Protein AF-A0A7C3V7Y6-F1 (afdb_monomer)

Radius of gyration: 23.81 Å; Cα contacts (8 Å, |Δi|>4): 162; chains: 1; bounding box: 56×30×62 Å

Solvent-accessible surface area (backbone atoms only — not comparable to full-atom values): 10876 Å² total; per-residue (Å²): 131,61,72,66,60,55,52,43,54,51,53,51,51,49,43,54,74,60,73,32,54,46,44,38,71,59,52,47,62,65,34,48,82,72,74,46,49,73,69,59,52,24,50,44,52,49,50,37,36,73,71,52,59,26,36,63,50,62,98,47,58,49,73,86,46,100,89,46,67,58,30,50,54,17,39,24,52,44,64,75,90,50,68,62,70,69,20,49,54,47,45,45,55,73,36,100,78,3,56,59,56,49,47,62,72,70,44,73,93,56,89,71,79,95,72,83,74,69,51,80,78,97,73,80,74,54,74,70,52,45,55,52,53,72,66,65,72,84,95,77,85,86,81,86,69,63,87,91,74,43,68,67,56,48,54,50,53,48,47,26,59,50,28,71,78,41,86,77,88,84,85,87,88,72,90,130

Mean predicted aligned error: 17.0 Å

Structure (mmCIF, N/CA/C/O backbone):
data_AF-A0A7C3V7Y6-F1
#
_entry.id   AF-A0A7C3V7Y6-F1
#
loop_
_atom_site.group_PDB
_atom_site.id
_atom_site.type_symbol
_atom_site.label_atom_id
_atom_site.label_alt_id
_atom_site.label_comp_id
_atom_site.label_asym_id
_atom_site.label_entity_id
_atom_site.label_seq_id
_atom_site.pdbx_PDB_ins_code
_atom_site.Cartn_x
_atom_site.Cartn_y
_atom_site.Cartn_z
_atom_site.occupancy
_atom_site.B_iso_or_equiv
_atom_site.auth_seq_id
_atom_site.auth_comp_id
_atom_site.auth_asym_id
_atom_site.auth_atom_id
_atom_site.pdbx_PDB_model_num
ATOM 1 N N . MET A 1 1 ? -1.454 13.944 -21.842 1.00 52.50 1 MET A N 1
ATOM 2 C CA . MET A 1 1 ? -0.682 12.785 -21.349 1.00 52.50 1 MET A CA 1
ATOM 3 C C . MET A 1 1 ? 0.769 13.194 -21.329 1.00 52.50 1 MET A C 1
ATOM 5 O O . MET A 1 1 ? 1.200 13.810 -22.297 1.00 52.50 1 MET A O 1
ATOM 9 N N . ASP A 1 2 ? 1.472 12.913 -20.239 1.00 79.38 2 ASP A N 1
ATOM 10 C CA . ASP A 1 2 ? 2.896 13.213 -20.124 1.00 79.38 2 ASP A CA 1
ATOM 11 C C . ASP A 1 2 ? 3.697 12.260 -21.025 1.00 79.38 2 ASP A C 1
ATOM 13 O O . ASP A 1 2 ? 3.449 11.052 -21.032 1.00 79.38 2 ASP A O 1
ATOM 17 N N . TYR A 1 3 ? 4.613 12.799 -21.828 1.00 78.50 3 TYR A N 1
ATOM 18 C CA . TYR A 1 3 ? 5.375 12.035 -22.826 1.00 78.50 3 TYR A CA 1
ATOM 19 C C . TYR A 1 3 ? 6.193 10.912 -22.168 1.00 78.50 3 TYR A C 1
ATOM 21 O O . TYR A 1 3 ? 6.293 9.809 -22.703 1.00 78.50 3 TYR A O 1
ATOM 29 N N . TYR A 1 4 ? 6.710 11.171 -20.965 1.00 80.50 4 TYR A N 1
ATOM 30 C CA . TYR A 1 4 ? 7.489 10.209 -20.188 1.00 80.5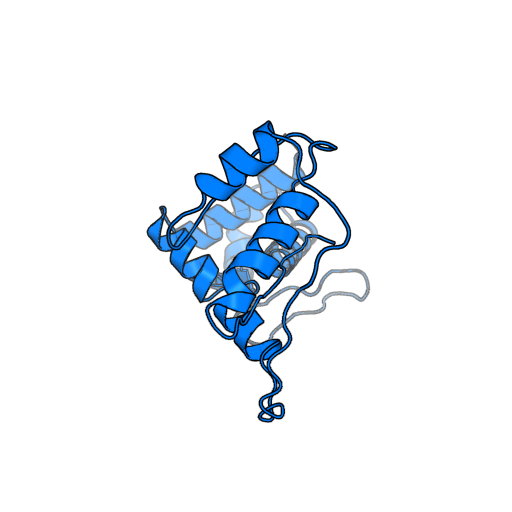0 4 TYR A CA 1
ATOM 31 C C . TYR A 1 4 ? 6.650 9.033 -19.665 1.00 80.50 4 TYR A C 1
ATOM 33 O O . TYR A 1 4 ? 7.073 7.883 -19.776 1.00 80.50 4 TYR A O 1
ATOM 41 N N . GLU A 1 5 ? 5.438 9.292 -19.165 1.00 77.12 5 GLU A N 1
ATOM 42 C CA . GLU A 1 5 ? 4.521 8.228 -18.725 1.00 77.12 5 GLU A CA 1
ATOM 43 C C . GLU A 1 5 ? 4.083 7.347 -19.906 1.00 77.12 5 GLU A C 1
ATOM 45 O O . GLU A 1 5 ? 3.988 6.131 -19.764 1.00 77.12 5 GLU A O 1
ATOM 50 N N . GLY A 1 6 ? 3.908 7.929 -21.100 1.00 81.00 6 GLY A N 1
ATOM 51 C CA . GLY A 1 6 ? 3.621 7.161 -22.316 1.00 81.00 6 GLY A CA 1
ATOM 52 C C . GLY A 1 6 ? 4.737 6.175 -22.679 1.00 81.00 6 GLY A C 1
ATOM 53 O O . GLY A 1 6 ? 4.463 5.012 -22.974 1.00 81.00 6 GLY A O 1
ATOM 54 N N . ILE A 1 7 ? 5.997 6.614 -22.590 1.00 85.44 7 ILE A N 1
ATOM 55 C CA . ILE A 1 7 ? 7.169 5.749 -22.800 1.00 85.44 7 ILE A CA 1
ATOM 56 C C . ILE A 1 7 ? 7.227 4.653 -21.730 1.00 85.44 7 ILE A C 1
ATOM 58 O O . ILE A 1 7 ? 7.504 3.494 -22.041 1.00 85.44 7 ILE A O 1
ATOM 62 N N . MET A 1 8 ? 6.961 5.001 -20.471 1.00 83.19 8 MET A N 1
ATOM 63 C CA . MET A 1 8 ? 6.998 4.054 -19.358 1.00 83.19 8 MET A CA 1
ATOM 64 C C . MET A 1 8 ? 5.970 2.928 -19.524 1.00 83.19 8 MET A C 1
ATOM 66 O O . MET A 1 8 ? 6.320 1.751 -19.389 1.00 83.19 8 MET A O 1
ATOM 70 N N . ASP A 1 9 ? 4.737 3.274 -19.897 1.00 81.19 9 ASP A N 1
ATOM 71 C CA . ASP A 1 9 ? 3.677 2.313 -20.210 1.00 81.19 9 ASP A CA 1
ATOM 72 C C . ASP A 1 9 ? 4.048 1.408 -21.391 1.00 81.19 9 ASP A C 1
ATOM 74 O O . ASP A 1 9 ? 3.791 0.199 -21.372 1.00 81.19 9 ASP A O 1
ATOM 78 N N . GLU A 1 10 ? 4.662 1.972 -22.429 1.00 86.25 10 GLU A N 1
ATOM 79 C CA . GLU A 1 10 ? 5.080 1.230 -23.614 1.00 86.25 10 GLU A CA 1
ATOM 80 C C . GLU A 1 10 ? 6.180 0.207 -23.291 1.00 86.25 10 GLU A C 1
ATOM 82 O O . GLU A 1 10 ? 6.086 -0.960 -23.688 1.00 86.25 10 GLU A O 1
ATOM 87 N N . VAL A 1 11 ? 7.184 0.617 -22.510 1.00 87.62 11 VAL A N 1
ATOM 88 C CA . VAL A 1 11 ? 8.266 -0.256 -22.033 1.00 87.62 11 VAL A CA 1
ATOM 89 C C . VAL A 1 11 ? 7.713 -1.366 -21.143 1.00 87.62 11 VAL A C 1
ATOM 91 O O . VAL A 1 11 ? 8.044 -2.537 -21.348 1.00 87.62 11 VAL A O 1
ATOM 94 N N . TYR A 1 12 ? 6.812 -1.044 -20.212 1.00 83.50 12 TYR A N 1
ATOM 95 C CA . TYR A 1 12 ? 6.180 -2.043 -19.354 1.00 83.50 12 TYR A CA 1
ATOM 96 C C . TYR A 1 12 ? 5.372 -3.072 -20.161 1.00 83.50 12 TYR A C 1
ATOM 98 O O . TYR A 1 12 ? 5.545 -4.281 -19.990 1.00 83.50 12 TYR A O 1
ATOM 106 N N . ARG A 1 13 ? 4.542 -2.623 -21.113 1.00 81.75 13 ARG A N 1
ATOM 107 C CA . ARG A 1 13 ? 3.777 -3.523 -21.997 1.00 81.75 13 ARG A CA 1
ATOM 108 C C . ARG A 1 13 ? 4.678 -4.410 -22.847 1.00 81.75 13 ARG A C 1
ATOM 110 O O . ARG A 1 13 ? 4.340 -5.574 -23.062 1.00 81.75 13 ARG A O 1
ATOM 117 N N . ALA A 1 14 ? 5.816 -3.897 -23.310 1.00 85.19 14 ALA A N 1
ATOM 118 C CA . ALA A 1 14 ? 6.783 -4.700 -24.047 1.00 85.19 14 ALA A CA 1
ATOM 119 C C . ALA A 1 14 ? 7.358 -5.827 -23.176 1.00 85.19 14 ALA A C 1
ATOM 121 O O . ALA A 1 14 ? 7.362 -6.977 -23.618 1.00 85.19 14 ALA A O 1
ATOM 122 N N . ILE A 1 15 ? 7.742 -5.535 -21.928 1.00 83.88 15 ILE A N 1
ATOM 123 C CA . ILE A 1 15 ? 8.227 -6.540 -20.964 1.00 83.88 15 ILE A CA 1
ATOM 124 C C . ILE A 1 15 ? 7.163 -7.619 -20.718 1.00 83.88 15 ILE A C 1
ATOM 126 O O . ILE A 1 15 ? 7.468 -8.812 -20.732 1.00 83.88 15 ILE A O 1
ATOM 130 N N . VAL A 1 16 ? 5.897 -7.217 -20.566 1.00 79.12 16 VAL A N 1
ATOM 131 C CA . VAL A 1 16 ? 4.768 -8.150 -20.421 1.00 79.12 16 VAL A CA 1
ATOM 132 C C . VAL A 1 16 ? 4.591 -9.017 -21.672 1.00 79.12 16 VAL A C 1
ATOM 134 O O . VAL A 1 16 ? 4.410 -10.228 -21.557 1.00 79.12 16 VAL A O 1
ATOM 137 N N . SER A 1 17 ? 4.667 -8.428 -22.869 1.00 75.31 17 SER A N 1
ATOM 138 C CA . SER A 1 17 ? 4.498 -9.156 -24.137 1.00 75.31 17 SER A CA 1
ATOM 139 C C . SER A 1 17 ? 5.591 -10.196 -24.398 1.00 75.31 17 SER A C 1
ATOM 141 O O . SER A 1 17 ? 5.350 -11.173 -25.100 1.00 75.31 17 SER A O 1
ATOM 143 N N . LEU A 1 18 ? 6.770 -10.005 -23.804 1.00 79.81 18 LEU A N 1
ATOM 144 C CA . LEU A 1 18 ? 7.937 -10.878 -23.928 1.00 79.81 18 LEU A CA 1
ATOM 145 C C . LEU A 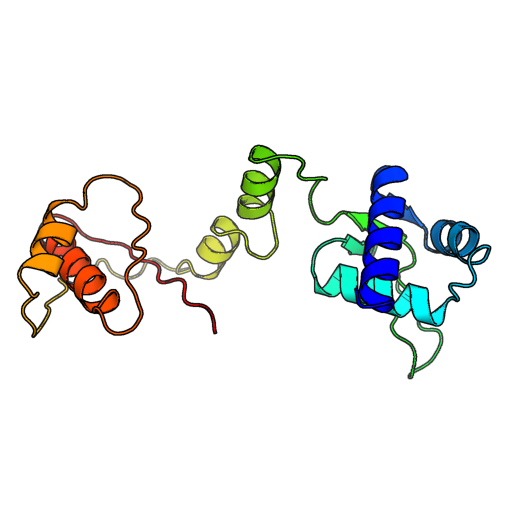1 18 ? 7.980 -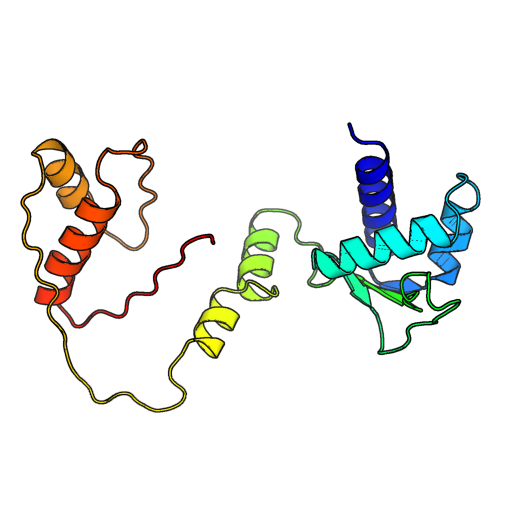11.973 -22.847 1.00 79.81 18 LEU A C 1
ATOM 147 O O . LEU A 1 18 ? 9.020 -12.572 -22.602 1.00 79.81 18 LEU A O 1
ATOM 151 N N . GLY A 1 19 ? 6.856 -12.243 -22.177 1.00 71.12 19 GLY A N 1
ATOM 152 C CA . GLY A 1 19 ? 6.766 -13.315 -21.183 1.00 71.12 19 GLY A CA 1
ATOM 153 C C . GLY A 1 19 ? 7.269 -12.926 -19.792 1.00 71.12 19 GLY A C 1
ATOM 154 O O . GLY A 1 19 ? 7.423 -13.789 -18.933 1.00 71.12 19 GLY A O 1
ATOM 155 N N . GLY A 1 20 ? 7.492 -11.633 -19.539 1.00 73.12 20 GLY A N 1
ATOM 156 C CA . GLY A 1 20 ? 7.721 -11.111 -18.195 1.00 73.12 20 GLY A CA 1
ATOM 157 C C . GLY A 1 20 ? 9.137 -11.271 -17.649 1.00 73.12 20 GLY A C 1
ATOM 158 O O . GLY A 1 20 ? 9.359 -10.886 -16.505 1.00 73.12 20 GLY A O 1
ATOM 159 N N . ARG A 1 21 ? 10.092 -11.787 -18.432 1.00 82.88 21 ARG A N 1
ATOM 160 C CA . ARG A 1 21 ? 11.528 -11.787 -18.114 1.00 82.88 21 ARG A CA 1
ATOM 161 C C . ARG A 1 21 ? 12.324 -11.471 -19.373 1.00 82.88 21 ARG A C 1
ATOM 163 O O . ARG A 1 21 ? 12.262 -12.225 -20.334 1.00 82.88 21 ARG A O 1
ATOM 170 N N . VAL A 1 22 ? 13.046 -10.354 -19.367 1.00 86.94 22 VAL A N 1
ATOM 171 C CA . VAL A 1 22 ? 13.672 -9.792 -20.571 1.00 86.94 22 VAL A CA 1
ATOM 172 C C . VAL A 1 22 ? 15.058 -9.247 -20.248 1.00 86.94 22 VAL A C 1
ATOM 174 O O . VAL A 1 22 ? 15.269 -8.629 -19.202 1.00 86.94 22 VAL A O 1
ATOM 177 N N . SER A 1 23 ? 16.012 -9.463 -21.151 1.00 88.25 23 SER A N 1
ATOM 178 C CA . SER A 1 23 ? 17.352 -8.879 -21.037 1.00 88.25 23 SER A CA 1
ATOM 179 C C . SER A 1 23 ? 17.366 -7.404 -21.457 1.00 88.25 23 SER A C 1
ATOM 181 O O . SER A 1 23 ? 16.587 -6.975 -22.310 1.00 88.25 23 SER A O 1
ATOM 183 N N . TYR A 1 24 ? 18.292 -6.613 -20.910 1.00 86.75 24 TYR A N 1
ATOM 184 C CA . TYR A 1 24 ? 18.445 -5.216 -21.333 1.00 86.75 24 TYR A CA 1
ATOM 185 C C . TYR A 1 24 ? 18.813 -5.084 -22.818 1.00 86.75 24 TYR A C 1
ATOM 187 O O . TYR A 1 24 ? 18.296 -4.205 -23.503 1.00 86.75 24 TYR A O 1
ATOM 195 N N . GLY A 1 25 ? 19.655 -5.992 -23.328 1.00 85.25 25 GLY A N 1
ATOM 196 C CA . GLY A 1 25 ? 20.050 -6.033 -24.741 1.00 85.25 25 GLY A CA 1
ATOM 197 C C . GLY A 1 25 ? 18.856 -6.198 -25.690 1.00 85.25 25 GLY A C 1
ATOM 198 O O . GLY A 1 25 ? 18.786 -5.576 -26.748 1.00 85.25 25 GLY A O 1
ATOM 199 N N . GLU A 1 26 ? 17.869 -6.986 -25.280 1.00 86.56 26 GLU A N 1
ATOM 200 C CA . GLU A 1 26 ? 16.650 -7.196 -26.054 1.00 86.56 26 GLU A CA 1
ATOM 201 C C . GLU A 1 26 ? 15.734 -5.964 -26.015 1.00 86.56 26 GLU A C 1
ATOM 203 O O . GLU A 1 26 ? 15.240 -5.529 -27.058 1.00 86.56 26 GLU A O 1
ATOM 208 N N . LEU A 1 27 ? 15.594 -5.321 -24.850 1.00 88.12 27 LEU A N 1
ATOM 209 C CA . LEU A 1 27 ? 14.837 -4.072 -24.719 1.00 88.12 27 LEU A CA 1
ATOM 210 C C . LEU A 1 27 ? 15.457 -2.935 -25.538 1.00 88.12 27 LEU A C 1
ATOM 212 O O . LEU A 1 27 ? 14.740 -2.262 -26.281 1.00 88.12 27 LEU A O 1
ATOM 216 N N . ILE A 1 28 ? 16.778 -2.743 -25.468 1.00 87.75 28 ILE A N 1
ATOM 217 C CA . ILE A 1 28 ? 17.438 -1.670 -26.218 1.00 87.75 28 ILE A CA 1
ATOM 218 C C . ILE A 1 28 ? 17.342 -1.902 -27.729 1.00 87.75 28 ILE A C 1
ATOM 220 O O . ILE A 1 28 ? 17.049 -0.962 -28.460 1.00 87.75 28 ILE A O 1
ATOM 224 N N . SER A 1 29 ? 17.476 -3.146 -28.206 1.00 87.50 29 SER A N 1
ATOM 225 C CA . SER A 1 29 ? 17.331 -3.458 -29.637 1.00 87.50 29 SER A CA 1
ATOM 226 C C . SER A 1 29 ? 15.943 -3.087 -30.176 1.00 87.50 29 SER A C 1
ATOM 228 O O . SER A 1 29 ? 15.808 -2.545 -31.274 1.00 87.50 29 SER A O 1
ATOM 230 N N . ARG A 1 30 ? 14.903 -3.302 -29.364 1.00 85.50 30 ARG A N 1
ATOM 231 C CA . ARG A 1 30 ? 13.510 -3.040 -29.728 1.00 85.50 30 ARG A CA 1
ATOM 232 C C . ARG A 1 30 ? 13.189 -1.550 -29.745 1.00 85.50 30 ARG A C 1
ATOM 234 O O . ARG A 1 30 ? 12.509 -1.075 -30.653 1.00 85.50 30 ARG A O 1
ATOM 241 N N . PHE A 1 31 ? 13.687 -0.819 -28.756 1.00 88.25 31 PHE A N 1
ATOM 242 C CA . PHE A 1 31 ? 13.345 0.584 -28.539 1.00 88.25 31 PHE A CA 1
ATOM 243 C C . PHE A 1 31 ? 14.313 1.576 -29.203 1.00 88.25 31 PHE A C 1
ATOM 245 O O . PHE A 1 31 ? 13.916 2.706 -29.489 1.00 88.25 31 PHE A O 1
ATOM 252 N N . SER A 1 32 ? 15.520 1.140 -29.577 1.00 81.94 32 SER A N 1
ATOM 253 C CA . SER A 1 32 ? 16.472 1.944 -30.354 1.00 81.94 32 SER A CA 1
ATOM 254 C C . SER A 1 32 ? 15.900 2.349 -31.718 1.00 81.94 32 SER A C 1
ATOM 256 O O . SER A 1 32 ? 16.016 3.507 -32.113 1.00 81.94 32 SER A O 1
ATOM 258 N N . SER A 1 33 ? 15.160 1.448 -32.381 1.00 78.31 33 SER A N 1
ATOM 259 C CA . SER A 1 33 ? 14.447 1.744 -33.639 1.00 78.31 33 SER A CA 1
ATOM 260 C C . SER A 1 33 ? 13.357 2.822 -33.507 1.00 78.31 33 SER A C 1
ATOM 262 O O . SER A 1 33 ? 12.932 3.394 -34.507 1.00 78.31 33 SER A O 1
ATOM 264 N N . ARG A 1 3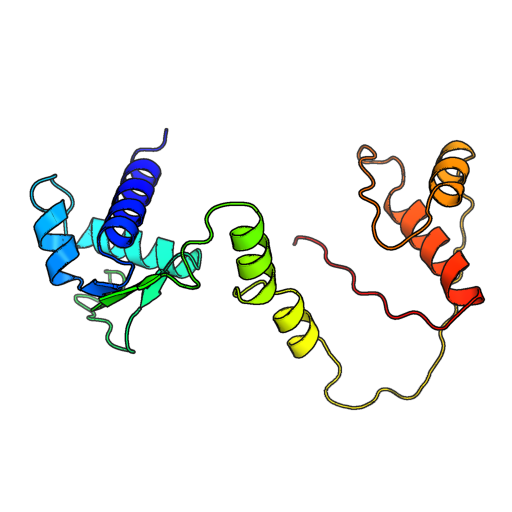4 ? 12.918 3.117 -32.275 1.00 79.06 34 ARG A N 1
ATOM 265 C CA . ARG A 1 34 ? 11.887 4.112 -31.940 1.00 79.06 34 ARG A CA 1
ATOM 266 C C . ARG A 1 34 ? 12.466 5.403 -31.351 1.00 79.06 34 ARG A C 1
ATOM 268 O O . ARG A 1 34 ? 11.709 6.251 -30.895 1.00 79.06 34 ARG A O 1
ATOM 275 N N . GLY A 1 35 ? 13.792 5.555 -31.342 1.00 81.00 35 GLY A N 1
ATOM 276 C CA . GLY A 1 35 ? 14.469 6.749 -30.825 1.00 81.00 35 GLY A CA 1
ATOM 277 C C . GLY A 1 35 ? 14.607 6.806 -29.298 1.00 81.00 35 GLY A C 1
ATOM 278 O O . GLY A 1 35 ? 15.011 7.837 -28.766 1.00 81.00 35 GLY A O 1
ATOM 279 N N . ILE A 1 36 ? 14.310 5.719 -28.578 1.00 84.69 36 ILE A N 1
ATOM 280 C CA . ILE A 1 36 ? 14.544 5.632 -27.131 1.00 84.69 36 ILE A CA 1
ATOM 281 C C . ILE A 1 36 ? 15.970 5.121 -26.913 1.00 84.69 36 ILE A C 1
ATOM 283 O O . ILE A 1 36 ? 16.295 3.970 -27.212 1.00 84.69 36 ILE A O 1
ATOM 287 N N . GLY A 1 37 ? 16.829 6.004 -26.405 1.00 83.75 37 GLY A N 1
ATOM 288 C CA . GLY A 1 37 ? 18.228 5.701 -26.110 1.00 83.75 37 GLY A CA 1
ATOM 289 C C . GLY A 1 37 ? 18.438 5.013 -24.759 1.00 83.75 37 GLY A C 1
ATOM 290 O O . GLY A 1 37 ? 17.533 4.930 -23.926 1.00 83.75 37 GLY A O 1
ATOM 291 N N . GLU A 1 38 ? 19.675 4.576 -24.514 1.00 83.19 38 GLU A N 1
ATOM 292 C CA . GLU A 1 38 ? 20.067 3.869 -23.285 1.00 83.19 38 GLU A CA 1
ATOM 293 C C . GLU A 1 38 ? 19.776 4.662 -22.004 1.00 83.19 38 GLU A C 1
ATOM 295 O O . GLU A 1 38 ? 19.369 4.086 -20.999 1.00 83.19 38 GLU A O 1
ATOM 300 N N . LEU A 1 39 ? 19.940 5.987 -22.041 1.00 82.88 39 LEU A N 1
ATOM 301 C CA . LEU A 1 39 ? 19.687 6.862 -20.894 1.00 82.88 39 LEU A CA 1
ATOM 302 C C . LEU A 1 39 ? 18.201 6.893 -20.510 1.00 82.88 39 LEU A C 1
ATOM 304 O O . LEU A 1 39 ? 17.844 6.770 -19.343 1.00 82.88 39 LEU A O 1
ATOM 308 N N . THR A 1 40 ? 17.322 7.055 -21.498 1.00 86.19 40 THR A N 1
ATOM 309 C CA . THR A 1 40 ? 15.873 7.087 -21.271 1.00 86.19 40 THR A CA 1
ATOM 310 C C . THR A 1 40 ? 15.378 5.724 -20.814 1.00 86.19 40 THR A C 1
ATOM 312 O O . THR A 1 40 ? 14.593 5.637 -19.874 1.00 86.19 40 THR A O 1
ATOM 315 N N . LEU A 1 41 ? 15.875 4.652 -21.435 1.00 87.81 41 LEU A N 1
ATOM 316 C CA . LEU A 1 41 ? 15.505 3.296 -21.056 1.00 87.81 41 LEU A CA 1
ATOM 317 C C . LEU A 1 41 ? 15.984 2.962 -19.636 1.00 87.81 41 LEU A C 1
ATOM 319 O O . LEU A 1 41 ? 15.228 2.376 -18.868 1.00 87.81 41 LEU A O 1
ATOM 323 N N . SER A 1 42 ? 17.197 3.367 -19.247 1.00 85.38 42 SER A N 1
ATOM 324 C CA . SER A 1 42 ? 17.700 3.130 -17.889 1.00 85.38 42 SER A CA 1
ATOM 325 C C . SER A 1 42 ? 16.896 3.886 -16.830 1.00 85.38 42 SER A C 1
ATOM 327 O O . SER A 1 42 ? 16.569 3.294 -15.801 1.00 85.38 42 SER A O 1
ATOM 329 N N . LEU A 1 43 ? 16.513 5.142 -17.087 1.00 85.81 43 LEU A N 1
ATOM 330 C CA . LEU A 1 43 ? 15.628 5.919 -16.211 1.00 85.81 43 LEU A CA 1
ATOM 331 C C . LEU A 1 43 ? 14.277 5.224 -16.026 1.00 85.81 43 LEU A C 1
ATOM 333 O O . LEU A 1 43 ? 13.876 4.950 -14.897 1.00 85.81 43 LEU A O 1
ATOM 337 N N . VAL A 1 44 ? 13.634 4.854 -17.135 1.00 89.12 44 VAL A N 1
ATOM 338 C CA . VAL A 1 44 ? 12.328 4.186 -17.131 1.00 89.12 44 VAL A CA 1
ATOM 339 C C . VAL A 1 44 ? 12.383 2.859 -16.378 1.00 89.12 44 VAL A C 1
ATOM 341 O O . VAL A 1 44 ? 11.520 2.589 -15.548 1.00 89.12 44 VAL A O 1
ATOM 344 N N . LEU A 1 45 ? 13.404 2.031 -16.611 1.00 88.38 45 LEU A N 1
ATOM 345 C CA . LEU A 1 45 ? 13.536 0.750 -15.914 1.00 88.38 45 LEU A CA 1
ATOM 346 C C . LEU A 1 45 ? 13.764 0.937 -14.410 1.00 88.38 45 LEU A C 1
ATOM 348 O O . LEU A 1 45 ? 13.173 0.211 -13.616 1.00 88.38 45 LEU A O 1
ATOM 352 N N . ASN A 1 46 ? 14.570 1.919 -14.001 1.00 82.31 46 ASN A N 1
ATOM 353 C CA . ASN A 1 46 ? 14.771 2.218 -12.583 1.00 82.31 46 ASN A CA 1
ATOM 354 C C . ASN A 1 46 ? 13.493 2.746 -11.920 1.00 82.31 46 ASN A C 1
ATOM 356 O O . ASN A 1 46 ? 13.207 2.369 -10.784 1.00 82.31 46 ASN A O 1
ATOM 360 N N . ASP A 1 47 ? 12.701 3.558 -12.618 1.00 81.81 47 ASP A N 1
ATOM 361 C CA . ASP A 1 47 ? 11.404 4.015 -12.116 1.00 81.81 47 ASP A CA 1
ATOM 362 C C . ASP A 1 47 ? 10.395 2.871 -12.012 1.00 81.81 47 ASP A C 1
ATOM 364 O O . ASP A 1 47 ? 9.717 2.751 -10.994 1.00 81.81 47 ASP A O 1
ATOM 368 N N . LEU A 1 48 ? 10.332 1.974 -12.998 1.00 82.94 48 LEU A N 1
ATOM 369 C CA . LEU A 1 48 ? 9.495 0.772 -12.930 1.00 82.94 48 LEU A CA 1
ATOM 370 C C . LEU A 1 48 ? 9.909 -0.151 -11.770 1.00 82.94 48 LEU A C 1
ATOM 372 O O . LEU A 1 48 ? 9.041 -0.746 -11.127 1.00 82.94 48 LEU A O 1
ATOM 376 N N . ILE A 1 49 ? 11.211 -0.237 -11.465 1.00 80.44 49 ILE A N 1
ATOM 377 C CA . ILE A 1 49 ? 11.732 -0.957 -10.292 1.00 80.44 49 ILE A CA 1
ATOM 378 C C . ILE A 1 49 ? 11.325 -0.255 -8.993 1.00 80.44 49 ILE A C 1
ATOM 380 O O . ILE A 1 49 ? 10.813 -0.903 -8.083 1.00 80.44 49 ILE A O 1
ATOM 384 N N . ARG A 1 50 ? 11.496 1.069 -8.903 1.00 71.62 50 ARG A N 1
ATOM 385 C CA . ARG A 1 50 ? 11.083 1.867 -7.734 1.00 71.62 50 ARG A CA 1
ATOM 386 C C . ARG A 1 50 ? 9.581 1.780 -7.471 1.00 71.62 50 ARG A C 1
ATOM 388 O O . ARG A 1 50 ? 9.175 1.717 -6.317 1.00 71.62 50 ARG A O 1
ATOM 395 N N . ARG A 1 51 ? 8.771 1.746 -8.533 1.00 73.56 51 ARG A N 1
ATOM 396 C CA . ARG A 1 51 ? 7.313 1.547 -8.481 1.00 73.56 51 ARG A CA 1
ATOM 397 C C . ARG A 1 51 ? 6.922 0.100 -8.150 1.00 73.56 51 ARG A C 1
ATOM 399 O O . ARG A 1 51 ? 5.742 -0.173 -7.960 1.00 73.56 51 ARG A O 1
ATOM 406 N N . GLY A 1 52 ? 7.879 -0.829 -8.090 1.00 70.75 52 GLY A N 1
ATOM 407 C CA . GLY A 1 52 ? 7.630 -2.235 -7.779 1.00 70.75 52 GLY A CA 1
ATOM 408 C C . GLY A 1 52 ? 6.858 -2.984 -8.868 1.00 70.75 52 GLY A C 1
ATOM 409 O O . GLY A 1 52 ? 6.205 -3.980 -8.559 1.00 70.75 52 GLY A O 1
ATOM 410 N N . LEU A 1 53 ? 6.909 -2.515 -10.121 1.00 76.88 53 LEU A N 1
ATOM 411 C CA . LEU A 1 53 ? 6.257 -3.144 -11.281 1.00 76.88 53 LEU A CA 1
ATOM 412 C C . LEU A 1 53 ? 7.149 -4.185 -11.965 1.00 76.88 53 LEU A C 1
ATOM 414 O O . LEU A 1 53 ? 6.655 -5.160 -12.538 1.00 76.88 53 LEU A O 1
ATOM 418 N N . ILE A 1 54 ? 8.463 -3.976 -11.894 1.00 82.94 54 ILE A N 1
ATOM 419 C CA . ILE A 1 54 ? 9.480 -4.943 -12.305 1.00 82.94 54 ILE A CA 1
ATOM 420 C C . ILE A 1 54 ? 10.556 -5.052 -11.216 1.00 82.94 54 ILE A C 1
ATOM 422 O O . ILE A 1 54 ? 10.708 -4.172 -10.375 1.00 82.94 54 ILE A O 1
ATOM 426 N N . LYS A 1 55 ? 11.349 -6.117 -11.248 1.00 83.31 55 LYS A N 1
ATOM 427 C CA . LYS A 1 55 ? 12.562 -6.304 -10.448 1.00 83.31 55 LYS A CA 1
ATOM 428 C C . LYS A 1 55 ? 13.733 -6.632 -11.371 1.00 83.31 55 LYS A C 1
ATOM 430 O O . LYS A 1 55 ? 13.548 -7.198 -12.447 1.00 83.31 55 LYS A O 1
ATOM 435 N N . ALA A 1 56 ? 14.946 -6.269 -10.967 1.00 81.38 56 ALA A N 1
ATOM 436 C CA . ALA A 1 56 ? 16.145 -6.664 -11.698 1.00 81.38 56 ALA A CA 1
ATOM 437 C C . ALA A 1 56 ? 16.352 -8.182 -11.562 1.00 81.38 56 ALA A C 1
ATOM 439 O O . ALA A 1 56 ? 16.382 -8.713 -10.450 1.00 81.38 56 ALA A O 1
ATOM 440 N N . SER A 1 57 ? 16.476 -8.888 -12.687 1.00 70.38 57 SER A N 1
ATOM 441 C CA . SER A 1 57 ? 16.755 -10.320 -12.681 1.00 70.38 57 SER A CA 1
ATOM 442 C C . SER A 1 57 ? 18.252 -10.514 -12.425 1.00 70.38 57 SER A C 1
ATOM 444 O O . SER A 1 57 ? 19.059 -10.211 -13.302 1.00 70.38 57 SER A O 1
ATOM 446 N N . GLN A 1 58 ? 18.603 -11.038 -11.246 1.00 58.91 58 GLN A N 1
ATOM 447 C CA . GLN A 1 58 ? 19.976 -11.181 -10.726 1.00 58.91 58 GLN A CA 1
ATOM 448 C C . GLN A 1 58 ? 20.639 -9.840 -10.350 1.00 58.91 58 GLN A C 1
ATOM 450 O O . GLN A 1 58 ? 20.370 -8.809 -10.954 1.00 58.91 58 GLN A O 1
ATOM 455 N N . ASN A 1 59 ? 21.534 -9.856 -9.352 1.00 56.84 59 ASN A N 1
ATOM 456 C CA . ASN A 1 59 ? 22.239 -8.689 -8.776 1.00 56.84 59 ASN A CA 1
ATOM 457 C C . ASN A 1 59 ? 23.149 -7.908 -9.760 1.00 56.84 59 ASN A C 1
ATOM 459 O O . ASN A 1 59 ? 24.019 -7.145 -9.344 1.00 56.84 59 ASN A O 1
ATOM 463 N N . GLY A 1 60 ? 23.001 -8.115 -11.066 1.00 62.47 60 GLY A N 1
ATOM 464 C CA . GLY A 1 60 ? 23.807 -7.503 -12.103 1.00 62.47 60 GLY A CA 1
ATOM 465 C C . GLY A 1 60 ? 23.230 -6.163 -12.534 1.00 62.47 60 GLY A C 1
ATOM 466 O O . GLY A 1 60 ? 22.357 -6.104 -13.398 1.00 62.47 60 GLY A O 1
ATOM 467 N N . PHE A 1 61 ? 23.758 -5.085 -11.964 1.00 74.12 61 PHE A N 1
ATOM 468 C CA . PHE A 1 61 ? 23.634 -3.750 -12.535 1.00 74.12 61 PHE A CA 1
ATOM 469 C C . PHE A 1 61 ? 24.936 -3.380 -13.241 1.00 74.12 61 PHE A C 1
ATOM 471 O O . PHE A 1 61 ? 26.025 -3.591 -12.708 1.00 74.12 61 PHE A O 1
ATOM 478 N N . LYS A 1 62 ? 24.832 -2.789 -14.430 1.00 79.06 62 LYS A N 1
ATOM 479 C CA . LYS A 1 62 ? 25.955 -2.162 -15.122 1.00 79.06 62 LYS A CA 1
ATOM 480 C C . LYS A 1 62 ? 25.945 -0.670 -14.813 1.00 79.06 62 LYS A C 1
ATOM 482 O O . LYS A 1 62 ? 25.015 0.040 -15.192 1.00 79.06 62 LYS A O 1
ATOM 487 N N . VAL A 1 63 ? 26.987 -0.192 -14.141 1.00 73.44 63 VAL A N 1
ATOM 488 C CA . VAL A 1 63 ? 27.221 1.244 -13.945 1.00 73.44 63 VAL A CA 1
ATOM 489 C C . VAL A 1 63 ? 28.056 1.740 -15.121 1.00 73.44 63 VAL A C 1
ATOM 491 O O . VAL A 1 63 ? 29.167 1.260 -15.332 1.00 73.44 63 VAL A O 1
ATOM 494 N N . VAL A 1 64 ? 27.503 2.656 -15.916 1.00 67.81 64 VAL A N 1
ATOM 495 C CA . VAL A 1 64 ? 28.188 3.230 -17.089 1.00 67.81 64 VAL A CA 1
ATOM 496 C C . VAL A 1 64 ? 28.919 4.519 -16.712 1.00 67.81 64 VAL A C 1
ATOM 498 O O . VAL A 1 64 ? 30.028 4.761 -17.179 1.00 67.81 64 VAL A O 1
ATOM 501 N N . SER A 1 65 ? 28.334 5.327 -15.827 1.00 65.81 65 SER A N 1
ATOM 502 C CA . SER A 1 65 ? 28.963 6.516 -15.247 1.00 65.81 65 SER A CA 1
ATOM 503 C C . SER A 1 65 ? 28.331 6.863 -13.896 1.00 65.81 65 SER A C 1
ATOM 505 O O . SER A 1 65 ? 27.231 6.411 -13.589 1.00 65.81 65 SER A O 1
ATOM 507 N N . SER A 1 66 ? 28.987 7.716 -13.106 1.00 61.47 66 SER A N 1
ATOM 508 C CA . SER A 1 66 ? 28.465 8.223 -11.825 1.00 61.47 66 SER A CA 1
ATOM 509 C C . SER A 1 66 ? 27.190 9.069 -11.950 1.00 61.47 66 SER A C 1
ATOM 511 O O . SER A 1 66 ? 26.511 9.293 -10.953 1.00 61.47 66 SER A O 1
ATOM 513 N N . TYR A 1 67 ? 26.861 9.537 -13.158 1.00 60.91 67 TYR A N 1
ATOM 514 C CA . TYR A 1 67 ? 25.710 10.406 -13.432 1.00 60.91 67 TYR A CA 1
ATOM 515 C C . TYR A 1 67 ? 24.549 9.676 -14.116 1.00 60.91 67 TYR A C 1
ATOM 517 O O . TYR A 1 67 ? 23.529 10.294 -14.412 1.00 60.91 67 TYR A O 1
ATOM 525 N N . THR A 1 68 ? 24.695 8.378 -14.393 1.00 59.53 68 THR A N 1
ATOM 526 C CA . THR A 1 68 ? 23.648 7.569 -15.023 1.00 59.53 68 THR A CA 1
ATOM 527 C C . THR A 1 68 ? 23.051 6.588 -14.019 1.00 59.53 68 THR A C 1
ATOM 529 O O . THR A 1 68 ? 23.794 5.986 -13.241 1.00 59.53 68 THR A O 1
ATOM 532 N N . PRO A 1 69 ? 21.715 6.408 -14.011 1.00 71.19 69 PRO A N 1
ATOM 533 C CA . PRO A 1 69 ? 21.095 5.364 -13.213 1.00 71.19 69 PRO A CA 1
ATOM 534 C C . PRO A 1 69 ? 21.705 4.001 -13.564 1.00 71.19 69 PRO A C 1
ATOM 536 O O . PRO A 1 69 ? 21.985 3.741 -14.740 1.00 71.19 69 PRO A O 1
ATOM 539 N N . PRO A 1 70 ? 21.904 3.120 -12.574 1.00 78.50 70 PRO A N 1
ATOM 540 C CA . PRO A 1 70 ? 22.466 1.802 -12.819 1.00 78.50 70 PRO A CA 1
ATOM 541 C C . PRO A 1 70 ? 21.563 1.022 -13.781 1.00 78.50 70 PRO A C 1
ATOM 543 O O . PRO A 1 70 ? 20.348 0.953 -13.597 1.00 78.50 70 PRO A O 1
ATOM 546 N N . ILE A 1 71 ? 22.148 0.434 -14.822 1.00 81.75 71 ILE A N 1
ATOM 547 C CA . ILE A 1 71 ? 21.392 -0.283 -15.850 1.00 81.75 71 ILE A CA 1
A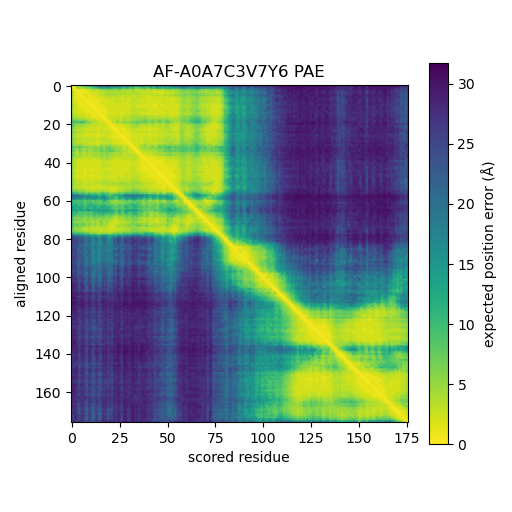TOM 548 C C . ILE A 1 71 ? 21.172 -1.725 -15.378 1.00 81.75 71 ILE A C 1
ATOM 550 O O . ILE A 1 71 ? 22.161 -2.441 -15.201 1.00 81.75 71 ILE A O 1
ATOM 554 N N . PRO A 1 72 ? 19.929 -2.194 -15.179 1.00 80.88 72 PRO A N 1
ATOM 555 C CA . PRO A 1 72 ? 19.689 -3.596 -14.851 1.00 80.88 72 PRO A CA 1
ATOM 556 C C . PRO A 1 72 ? 20.050 -4.470 -16.057 1.00 80.88 72 PRO A C 1
ATOM 558 O O . PRO A 1 72 ? 19.593 -4.200 -17.162 1.00 80.88 72 PRO A O 1
ATOM 561 N N . LEU A 1 73 ? 20.858 -5.519 -15.875 1.00 81.06 73 LEU A N 1
ATOM 562 C CA . LEU A 1 73 ? 21.258 -6.415 -16.977 1.00 81.06 73 LEU A CA 1
ATOM 563 C C . LEU A 1 73 ? 20.089 -7.262 -17.508 1.00 81.06 73 LEU A C 1
ATOM 565 O O . LEU A 1 73 ? 20.057 -7.639 -18.682 1.00 81.06 73 LEU A O 1
ATOM 569 N N . GLY A 1 74 ? 19.102 -7.514 -16.656 1.00 82.38 74 GLY A N 1
ATOM 570 C CA . GLY A 1 74 ? 17.823 -8.102 -17.017 1.00 82.38 74 GLY A CA 1
ATOM 571 C C . GLY A 1 74 ? 16.745 -7.643 -16.051 1.00 82.38 74 GLY A C 1
ATOM 572 O O . GLY A 1 74 ? 17.033 -7.242 -14.922 1.00 82.38 74 GLY A O 1
ATOM 573 N N . VAL A 1 75 ? 15.500 -7.690 -16.501 1.00 84.62 75 VAL A N 1
ATOM 574 C CA . VAL A 1 75 ? 14.330 -7.335 -15.704 1.00 84.62 75 VAL A CA 1
ATOM 575 C C . VAL A 1 75 ? 13.307 -8.449 -15.775 1.00 84.62 75 VAL A C 1
ATOM 577 O O . VAL A 1 75 ? 13.156 -9.128 -16.788 1.00 84.62 75 VAL A O 1
ATOM 580 N N . GLU A 1 76 ? 12.600 -8.642 -14.681 1.00 84.88 76 GLU A N 1
ATOM 581 C CA . GLU A 1 76 ? 11.502 -9.583 -14.577 1.00 84.88 76 GLU A CA 1
ATOM 582 C C . GLU A 1 76 ? 10.335 -8.910 -13.858 1.00 84.88 76 GLU A C 1
ATOM 584 O O . GLU A 1 76 ? 10.536 -8.009 -13.048 1.00 84.88 76 GLU A O 1
ATOM 589 N N . LEU A 1 77 ? 9.104 -9.300 -14.158 1.00 78.62 77 LEU A N 1
ATOM 590 C CA . LEU A 1 77 ? 7.937 -8.742 -13.480 1.00 78.62 77 LEU A CA 1
ATOM 591 C C . LEU A 1 77 ? 8.004 -9.067 -11.978 1.00 78.62 77 LEU A C 1
ATOM 593 O O . LEU A 1 77 ? 8.261 -10.207 -11.572 1.00 78.62 77 LEU A O 1
ATOM 597 N N . SER A 1 78 ? 7.800 -8.058 -11.136 1.00 67.50 78 SER A N 1
ATOM 598 C CA . SER A 1 78 ? 7.742 -8.227 -9.684 1.00 67.50 78 SER A CA 1
ATOM 599 C C . SER A 1 78 ? 6.341 -8.676 -9.286 1.00 67.50 78 SER A C 1
ATOM 601 O O . SER A 1 78 ? 5.434 -7.868 -9.126 1.00 67.50 78 SER A O 1
ATOM 603 N N . GLY A 1 79 ? 6.172 -9.992 -9.138 1.00 54.16 79 GLY A N 1
ATOM 604 C CA . GLY A 1 79 ? 4.856 -10.592 -8.915 1.00 54.16 79 GLY A CA 1
ATOM 605 C C . GLY A 1 79 ? 4.064 -10.642 -10.219 1.00 54.16 79 GLY A C 1
ATOM 606 O O . GLY A 1 79 ? 4.176 -9.756 -11.060 1.00 54.16 79 GLY A O 1
ATOM 607 N N . GLY A 1 80 ? 3.351 -11.747 -10.434 1.00 48.50 80 GLY A N 1
ATOM 608 C CA . GLY A 1 80 ? 2.764 -12.105 -11.726 1.00 48.50 80 GLY A CA 1
ATOM 609 C C . GLY A 1 80 ? 1.927 -10.992 -12.356 1.00 48.50 80 GLY A C 1
ATOM 610 O O . GLY A 1 80 ? 1.418 -10.115 -11.672 1.00 48.50 80 GLY A O 1
ATOM 611 N N . VAL A 1 81 ? 1.760 -11.042 -13.679 1.00 48.03 81 VAL A N 1
ATOM 612 C CA . VAL A 1 81 ? 0.793 -10.195 -14.389 1.00 48.03 81 VAL A CA 1
ATOM 613 C C . VAL A 1 81 ? -0.576 -10.398 -13.744 1.00 48.03 81 VAL A C 1
ATOM 615 O O . VAL A 1 81 ? -1.286 -11.365 -14.020 1.00 48.03 81 VAL A O 1
ATOM 618 N N . TYR A 1 82 ? -0.942 -9.491 -12.858 1.00 49.72 82 TYR A N 1
ATOM 619 C CA . TYR A 1 82 ? -2.160 -9.570 -12.089 1.00 49.72 82 TYR A CA 1
ATOM 620 C C . TYR A 1 82 ? -3.300 -9.011 -12.936 1.00 49.72 82 TYR A C 1
ATOM 622 O O . TYR A 1 82 ? -3.722 -7.868 -12.788 1.00 49.72 82 TYR A O 1
ATOM 630 N N . ARG A 1 83 ? -3.762 -9.809 -13.906 1.00 42.59 83 ARG A N 1
ATOM 631 C CA . ARG A 1 83 ? -4.967 -9.482 -14.673 1.00 42.59 83 ARG A CA 1
ATOM 632 C C . ARG A 1 83 ? -6.201 -9.739 -13.811 1.00 42.59 83 ARG A C 1
ATOM 634 O O . ARG A 1 83 ? -6.358 -10.827 -13.268 1.00 42.59 83 ARG A O 1
ATOM 641 N N . GLY A 1 84 ? -7.095 -8.754 -13.758 1.00 43.88 84 GLY A N 1
ATOM 642 C CA . GLY A 1 84 ? -8.377 -8.869 -13.062 1.00 43.88 84 GLY A CA 1
ATOM 643 C C . GLY A 1 84 ? -8.271 -8.785 -11.537 1.00 43.88 84 GLY A C 1
ATOM 644 O O . GLY A 1 84 ? -7.198 -8.582 -10.969 1.00 43.88 84 GLY A O 1
ATOM 645 N N . PHE A 1 85 ? -9.419 -8.916 -10.874 1.00 43.00 85 PHE A N 1
ATOM 646 C CA . PHE A 1 85 ? -9.548 -8.750 -9.425 1.00 43.00 85 PHE A CA 1
ATOM 647 C C . PHE A 1 85 ? -8.726 -9.784 -8.635 1.00 43.00 85 PHE A C 1
ATOM 649 O O . PHE A 1 85 ? -8.078 -9.424 -7.658 1.00 43.00 85 PHE A O 1
ATOM 656 N N . ASP A 1 86 ? -8.642 -11.028 -9.115 1.00 46.88 86 ASP A N 1
ATOM 657 C CA . ASP A 1 86 ? -7.824 -12.084 -8.493 1.00 46.88 86 ASP A CA 1
ATOM 658 C C . ASP A 1 86 ? -6.331 -11.771 -8.537 1.00 46.88 86 ASP A C 1
ATOM 660 O O . ASP A 1 86 ? -5.586 -12.048 -7.596 1.00 46.88 86 ASP A O 1
ATOM 664 N N . GLY A 1 87 ? -5.889 -11.133 -9.619 1.00 52.47 87 GLY A N 1
ATOM 665 C CA . GLY A 1 87 ? -4.535 -10.630 -9.698 1.00 52.47 87 GLY A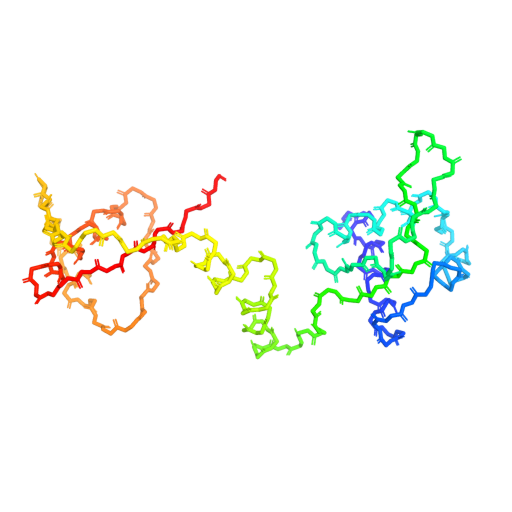 CA 1
ATOM 666 C C . GLY A 1 87 ? -4.287 -9.541 -8.657 1.00 52.47 87 GLY A C 1
ATOM 667 O O . GLY A 1 87 ? -3.289 -9.578 -7.946 1.00 52.47 87 GLY A O 1
ATOM 668 N N . TYR A 1 88 ? -5.195 -8.574 -8.547 1.00 51.78 88 TYR A N 1
ATOM 669 C CA . TYR A 1 88 ? -5.079 -7.510 -7.553 1.00 51.78 88 TYR A CA 1
ATOM 670 C C . TYR A 1 88 ? -5.039 -8.058 -6.116 1.00 51.78 88 TYR A C 1
ATOM 672 O O . TYR A 1 88 ? -4.203 -7.629 -5.322 1.00 51.78 88 TYR A O 1
ATOM 680 N N . LEU A 1 89 ? -5.862 -9.061 -5.795 1.00 56.34 89 LEU A N 1
ATOM 681 C CA . LEU A 1 89 ? -5.808 -9.750 -4.501 1.00 56.34 89 LEU A CA 1
ATOM 682 C C . LEU A 1 89 ? -4.443 -10.402 -4.261 1.00 56.34 89 LEU A C 1
ATOM 684 O O . LEU A 1 89 ? -3.903 -10.313 -3.159 1.00 56.34 89 LEU A O 1
ATOM 688 N N . LYS A 1 90 ? -3.850 -10.993 -5.301 1.00 55.22 90 LYS A N 1
ATOM 689 C CA . LYS A 1 90 ? -2.536 -11.627 -5.212 1.00 55.22 90 LYS A CA 1
ATOM 690 C C . LYS A 1 90 ? -1.384 -10.612 -5.110 1.00 55.22 90 LYS A C 1
ATOM 692 O O . LYS A 1 90 ? -0.432 -10.834 -4.366 1.00 55.22 90 LYS A O 1
ATOM 697 N N . PHE A 1 91 ? -1.502 -9.443 -5.744 1.00 57.97 91 PHE A N 1
ATOM 698 C CA . PHE A 1 91 ? -0.628 -8.289 -5.487 1.00 57.97 91 PHE A CA 1
ATOM 699 C C . PHE A 1 91 ? -0.711 -7.830 -4.027 1.00 57.97 91 PHE A C 1
ATOM 701 O O . PHE A 1 91 ? 0.315 -7.607 -3.389 1.00 57.97 91 PHE A O 1
ATOM 708 N N . LEU A 1 92 ? -1.924 -7.723 -3.480 1.00 56.97 92 LEU A N 1
ATOM 709 C CA . LEU A 1 92 ? -2.139 -7.352 -2.081 1.00 56.97 92 LEU A CA 1
ATOM 710 C C . LEU A 1 92 ? -1.648 -8.413 -1.086 1.00 56.97 92 LEU A C 1
ATOM 712 O O . LEU A 1 92 ? -1.401 -8.075 0.069 1.00 56.97 92 LEU A O 1
ATOM 716 N N . SER A 1 93 ? -1.507 -9.676 -1.492 1.00 58.62 93 SER A N 1
ATOM 717 C CA . SER A 1 93 ? -1.001 -10.739 -0.617 1.00 58.62 93 SER A CA 1
ATOM 718 C C . SER A 1 93 ? 0.506 -10.971 -0.743 1.00 58.62 93 SER A C 1
ATOM 720 O O . SER A 1 93 ? 1.143 -11.302 0.256 1.00 58.62 93 SER A O 1
ATOM 722 N N . GLU A 1 94 ? 1.091 -10.787 -1.929 1.00 60.00 94 GLU A N 1
ATOM 723 C CA . GLU A 1 94 ? 2.489 -11.149 -2.239 1.00 60.00 94 GLU A CA 1
ATOM 724 C C . GLU A 1 94 ? 3.384 -9.949 -2.600 1.00 60.00 94 GLU A C 1
ATOM 726 O O . GLU A 1 94 ? 4.601 -10.092 -2.698 1.00 60.00 94 GLU A O 1
ATOM 731 N N . GLY A 1 95 ? 2.807 -8.766 -2.819 1.00 56.97 95 GLY A N 1
ATOM 732 C CA . GLY A 1 95 ? 3.539 -7.555 -3.186 1.00 56.97 95 GLY A CA 1
ATOM 733 C C . GLY A 1 95 ? 4.316 -6.919 -2.024 1.00 56.97 95 GLY A C 1
ATOM 734 O O . GLY A 1 95 ? 4.136 -7.287 -0.863 1.00 56.97 95 GLY A O 1
ATOM 735 N N . PRO A 1 96 ? 5.154 -5.903 -2.300 1.00 52.09 96 PRO A N 1
ATOM 736 C CA . PRO A 1 96 ? 5.942 -5.204 -1.275 1.00 52.09 96 PRO A CA 1
ATOM 737 C C . PRO A 1 96 ? 5.080 -4.471 -0.232 1.00 52.09 96 PRO A C 1
ATOM 739 O O . PRO A 1 96 ? 5.544 -4.198 0.871 1.00 52.09 96 PRO A O 1
ATOM 742 N N . TYR A 1 97 ? 3.816 -4.195 -0.563 1.00 53.62 97 TYR A N 1
ATOM 743 C CA . TYR A 1 97 ? 2.806 -3.605 0.326 1.00 53.62 97 TYR A CA 1
ATOM 744 C C . TYR A 1 97 ? 1.815 -4.641 0.857 1.00 53.62 97 TYR A C 1
ATOM 746 O O . TYR A 1 97 ? 0.716 -4.292 1.286 1.00 53.62 97 TYR A O 1
ATOM 754 N N . SER A 1 98 ? 2.182 -5.921 0.775 1.00 61.34 98 SER A N 1
ATOM 755 C CA . SER A 1 98 ? 1.361 -7.022 1.243 1.00 61.34 98 SER A CA 1
ATOM 756 C C . SER A 1 98 ? 0.922 -6.775 2.679 1.00 61.34 98 SER A C 1
ATOM 758 O O . SER A 1 98 ? 1.773 -6.568 3.543 1.00 61.34 98 SER A O 1
ATOM 760 N N . ILE A 1 99 ? -0.386 -6.819 2.956 1.00 62.53 99 ILE A N 1
ATOM 761 C CA . ILE A 1 99 ? -0.878 -6.713 4.340 1.00 62.53 99 ILE A CA 1
ATOM 762 C C . ILE A 1 99 ? -0.277 -7.848 5.164 1.00 62.53 99 ILE A C 1
ATOM 764 O O . ILE A 1 99 ? 0.109 -7.626 6.299 1.00 62.53 99 ILE A O 1
ATOM 768 N N . THR A 1 100 ? -0.117 -9.039 4.589 1.00 63.09 100 THR A N 1
ATOM 769 C CA . THR A 1 100 ? 0.534 -10.179 5.240 1.00 63.09 100 THR A CA 1
ATOM 770 C C . THR A 1 100 ? 1.999 -9.897 5.573 1.00 63.09 100 THR A C 1
ATOM 772 O O . THR A 1 100 ? 2.420 -10.179 6.690 1.00 63.09 100 THR A O 1
ATOM 775 N N . GLY A 1 101 ? 2.757 -9.297 4.649 1.00 63.66 101 GLY A N 1
ATOM 776 C CA . GLY A 1 101 ? 4.155 -8.904 4.861 1.00 63.66 101 GLY A CA 1
ATOM 777 C C . GLY A 1 101 ? 4.310 -7.739 5.846 1.00 63.66 101 GLY A C 1
ATOM 778 O O . GLY A 1 101 ? 5.192 -7.739 6.701 1.00 63.66 101 GLY A O 1
ATOM 779 N N . LEU A 1 102 ? 3.411 -6.756 5.780 1.00 63.38 102 LEU A N 1
ATOM 780 C CA . LEU A 1 102 ? 3.326 -5.666 6.749 1.00 63.38 102 LEU A CA 1
ATOM 781 C C . LEU A 1 102 ? 2.969 -6.204 8.129 1.00 63.38 102 LEU A C 1
ATOM 783 O O . LEU A 1 102 ? 3.641 -5.877 9.096 1.00 63.38 102 LEU A O 1
ATOM 787 N N . VAL A 1 103 ? 1.961 -7.068 8.229 1.00 64.81 103 VAL A N 1
ATOM 788 C CA . VAL A 1 103 ? 1.559 -7.710 9.480 1.00 64.81 103 VAL A CA 1
ATOM 789 C C . VAL A 1 103 ? 2.694 -8.568 10.015 1.00 64.81 103 VAL A C 1
ATOM 791 O O . VAL A 1 103 ? 2.949 -8.476 11.204 1.00 64.81 103 VAL A O 1
ATOM 794 N N . SER A 1 104 ? 3.422 -9.342 9.206 1.00 63.81 104 SER A N 1
ATOM 795 C CA . SER A 1 104 ? 4.562 -10.124 9.706 1.00 63.81 104 SER A CA 1
ATOM 796 C C . SER A 1 104 ? 5.703 -9.241 10.213 1.00 63.81 104 SER A C 1
ATOM 798 O O . SER A 1 104 ? 6.311 -9.568 11.226 1.00 63.81 104 SER A O 1
ATOM 800 N N . ASN A 1 105 ? 5.961 -8.107 9.556 1.00 61.88 105 ASN A N 1
ATOM 801 C CA . ASN A 1 105 ? 7.009 -7.164 9.958 1.00 61.88 105 ASN A CA 1
ATOM 802 C C . ASN A 1 105 ? 6.613 -6.299 11.165 1.00 61.88 105 ASN A C 1
ATOM 804 O O . ASN A 1 105 ? 7.471 -5.921 11.957 1.00 61.88 105 ASN A O 1
ATOM 808 N N . LEU A 1 106 ? 5.325 -5.975 11.303 1.00 65.06 106 LEU A N 1
ATOM 809 C CA . LEU A 1 106 ? 4.765 -5.197 12.413 1.00 65.06 106 LEU A CA 1
ATOM 810 C C . LEU A 1 106 ? 4.320 -6.083 13.582 1.00 65.06 106 LEU A C 1
ATOM 812 O O . LEU A 1 106 ? 4.018 -5.573 14.662 1.00 65.06 106 LEU A O 1
ATOM 816 N N . SER A 1 107 ? 4.250 -7.401 13.382 1.00 61.34 107 SER A N 1
ATOM 817 C CA . SER A 1 107 ? 3.901 -8.340 14.440 1.00 61.34 107 SER A CA 1
ATOM 818 C C . SER A 1 107 ? 5.010 -8.352 15.487 1.00 61.34 107 SER A C 1
ATOM 820 O O . SER A 1 107 ? 6.188 -8.454 15.137 1.00 61.34 107 SER A O 1
ATOM 822 N N . PRO A 1 108 ? 4.662 -8.285 16.781 1.00 57.31 108 PRO A N 1
ATOM 823 C CA . PRO A 1 108 ? 5.640 -8.424 17.847 1.00 57.31 108 PRO A CA 1
ATOM 824 C C . PRO A 1 108 ? 6.400 -9.750 17.699 1.00 57.31 108 PRO A C 1
ATOM 826 O O . PRO A 1 108 ? 5.782 -10.813 17.669 1.00 57.31 108 PRO A O 1
ATOM 829 N N . GLN A 1 109 ? 7.734 -9.700 17.630 1.00 64.19 109 GLN A N 1
ATOM 830 C CA . GLN A 1 109 ? 8.573 -10.910 17.565 1.00 64.19 109 GLN A CA 1
ATOM 831 C C . GLN A 1 109 ? 8.564 -11.704 18.879 1.00 64.19 109 GLN A C 1
ATOM 833 O O . GLN A 1 109 ? 8.885 -12.890 18.900 1.00 64.19 109 GLN A O 1
ATOM 838 N N . CYS A 1 110 ? 8.159 -11.053 19.969 1.00 57.44 110 CYS A N 1
ATOM 839 C CA . CYS A 1 110 ? 7.983 -11.658 21.278 1.00 57.44 110 CYS A CA 1
ATOM 840 C C . CYS A 1 110 ? 6.514 -11.534 21.706 1.00 57.44 110 CYS A C 1
ATOM 842 O O . CYS A 1 110 ? 5.891 -10.502 21.430 1.00 57.44 110 CYS A O 1
ATOM 844 N N . PRO A 1 111 ? 5.956 -12.530 22.417 1.00 57.31 111 PRO A N 1
ATOM 845 C CA . PRO A 1 111 ? 4.627 -12.408 22.993 1.00 57.31 111 PRO A CA 1
ATOM 846 C C . PRO A 1 111 ? 4.605 -11.210 23.942 1.00 57.31 111 PRO A C 1
ATOM 848 O O . PRO A 1 111 ? 5.308 -11.189 24.952 1.00 57.31 111 PRO A O 1
ATOM 851 N N . LEU A 1 112 ? 3.800 -10.201 23.611 1.00 62.28 112 LEU A N 1
ATOM 852 C CA . LEU A 1 112 ? 3.484 -9.149 24.565 1.00 62.28 112 LEU A CA 1
ATOM 853 C C . LEU A 1 112 ? 2.692 -9.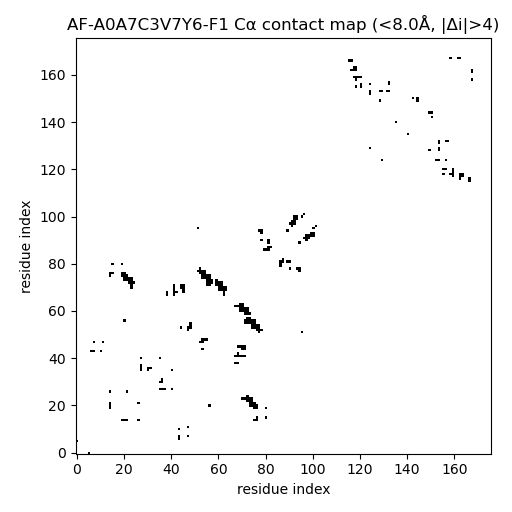782 25.720 1.00 62.28 112 LEU A C 1
ATOM 855 O O . LEU A 1 112 ? 1.874 -10.675 25.471 1.00 62.28 112 LEU A O 1
ATOM 859 N N . PRO A 1 113 ? 2.913 -9.352 26.974 1.00 63.75 113 PRO A N 1
ATOM 860 C CA . PRO A 1 113 ? 2.094 -9.810 28.087 1.00 63.75 113 PRO A CA 1
ATOM 861 C C . PRO A 1 113 ? 0.616 -9.579 27.748 1.00 63.75 113 PRO A C 1
ATOM 863 O O . PRO A 1 113 ? 0.268 -8.528 27.210 1.00 63.75 113 PRO A O 1
ATOM 866 N N . ASN A 1 114 ? -0.242 -10.565 28.035 1.00 60.72 114 ASN A N 1
ATOM 867 C CA . ASN A 1 114 ? -1.688 -10.486 27.803 1.00 60.72 114 ASN A CA 1
ATOM 868 C C . ASN A 1 114 ? -2.296 -9.370 28.671 1.00 60.72 114 ASN A C 1
ATOM 870 O O . ASN A 1 114 ? -2.817 -9.617 29.755 1.00 60.72 114 ASN A O 1
ATOM 874 N N . GLN A 1 115 ? -2.211 -8.130 28.201 1.00 62.31 115 GLN A N 1
ATOM 875 C CA . GLN A 1 115 ? -2.884 -6.983 28.787 1.00 62.31 115 GLN A CA 1
ATOM 876 C C . GLN A 1 115 ? -4.068 -6.630 27.898 1.00 62.31 115 GLN A C 1
ATOM 878 O O . GLN A 1 115 ? -3.920 -6.176 26.764 1.00 62.31 115 GLN A O 1
ATOM 883 N N . SER A 1 116 ? -5.268 -6.879 28.414 1.00 65.44 116 SER A N 1
ATOM 884 C CA . SER A 1 116 ? -6.497 -6.409 27.794 1.00 65.44 116 SER A CA 1
ATOM 885 C C . SER A 1 116 ? -6.676 -4.930 28.118 1.00 65.44 116 SER A C 1
ATOM 887 O O . SER A 1 116 ? -6.917 -4.571 29.272 1.00 65.44 116 SER A O 1
ATOM 889 N N . PHE A 1 117 ? -6.590 -4.077 27.104 1.00 66.75 117 PHE A N 1
ATOM 890 C CA . PHE A 1 117 ? -6.946 -2.670 27.232 1.00 66.75 117 PHE A CA 1
ATOM 891 C C . PHE A 1 117 ? -8.378 -2.466 26.749 1.00 66.75 117 PHE A C 1
ATOM 893 O O . PHE A 1 117 ? -8.718 -2.806 25.617 1.00 66.75 117 PHE A O 1
ATOM 900 N N . GLN A 1 118 ? -9.218 -1.905 27.616 1.00 78.81 118 GLN A N 1
ATOM 901 C CA . GLN A 1 118 ? -10.533 -1.419 27.217 1.00 78.81 118 GLN A CA 1
ATOM 902 C C . GLN A 1 118 ? -10.389 0.008 26.706 1.00 78.81 118 GLN A C 1
ATOM 904 O O . GLN A 1 118 ? -9.881 0.883 27.412 1.00 78.81 118 GLN A O 1
ATOM 909 N N . VAL A 1 119 ? -10.846 0.245 25.481 1.00 82.62 119 VAL A N 1
ATOM 910 C CA . VAL A 1 119 ? -10.865 1.590 24.911 1.00 82.62 119 VAL A CA 1
ATOM 911 C C . VAL A 1 119 ? -12.018 2.355 25.558 1.00 82.62 119 VAL A C 1
ATOM 913 O O . VAL A 1 119 ? -13.147 1.873 25.570 1.00 82.62 119 VAL A O 1
ATOM 916 N N . LYS A 1 120 ? -11.739 3.544 26.100 1.00 86.00 120 LYS A N 1
ATOM 917 C CA . LYS A 1 120 ? -12.756 4.478 26.602 1.00 86.00 120 LYS A CA 1
ATOM 918 C C . LYS A 1 120 ? -12.689 5.765 25.800 1.00 86.00 120 LYS A C 1
ATOM 920 O O . LYS A 1 120 ? -11.628 6.384 25.734 1.00 86.00 120 LYS A O 1
ATOM 925 N N . THR A 1 121 ? -13.806 6.176 25.212 1.00 87.56 121 THR A N 1
ATOM 926 C CA . THR A 1 121 ? -13.912 7.489 24.572 1.00 87.56 121 THR A CA 1
ATOM 927 C C . THR A 1 121 ? -14.440 8.524 25.568 1.00 87.56 121 THR A C 1
ATOM 929 O O . THR A 1 121 ? -15.185 8.203 26.491 1.00 87.56 121 THR A O 1
ATOM 932 N N . SER A 1 122 ? -14.018 9.782 25.421 1.00 91.44 122 SER A N 1
ATOM 933 C CA . SER A 1 122 ? -14.446 10.911 26.267 1.00 91.44 122 SER A CA 1
ATOM 934 C C . SER A 1 122 ? -15.529 11.777 25.613 1.00 91.44 122 SER A C 1
ATOM 936 O O . SER A 1 122 ? -15.853 12.854 26.108 1.00 91.44 122 SER A O 1
ATOM 938 N N . TYR A 1 123 ? -16.070 11.332 24.480 1.00 91.88 123 TYR A N 1
ATOM 939 C CA . TYR A 1 123 ? -17.000 12.083 23.647 1.00 91.88 123 TYR A CA 1
ATOM 940 C C . TYR A 1 123 ? -18.288 11.299 23.409 1.00 91.88 123 TYR A C 1
ATOM 942 O O . TYR A 1 123 ? -18.353 10.088 23.599 1.00 91.88 123 TYR A O 1
ATOM 950 N N . THR A 1 124 ? -19.322 12.000 22.952 1.00 91.94 124 THR A N 1
ATOM 951 C CA . THR A 1 124 ? -20.585 11.393 22.526 1.00 91.94 124 THR A CA 1
ATOM 952 C C . THR A 1 124 ? -20.761 11.564 21.024 1.00 91.94 124 THR A C 1
ATOM 954 O O . THR A 1 124 ? -20.394 12.590 20.453 1.00 91.94 124 THR A O 1
ATOM 957 N N . LEU A 1 125 ? -21.288 10.531 20.367 1.00 92.25 125 LEU A N 1
ATOM 958 C CA . LEU A 1 125 ? -21.579 10.579 18.939 1.00 92.25 125 LEU A CA 1
ATOM 959 C C . LEU A 1 125 ? -22.857 11.372 18.672 1.00 92.25 125 LEU A C 1
ATOM 961 O O . LEU A 1 125 ? -23.852 11.229 19.388 1.00 92.25 125 LEU A O 1
ATOM 965 N N . TYR A 1 126 ? -22.869 12.131 17.578 1.00 93.38 126 TYR A N 1
ATOM 966 C CA . TYR A 1 126 ? -24.103 12.717 17.065 1.00 93.38 126 TYR A CA 1
ATOM 967 C C . TYR A 1 126 ? -25.102 11.621 16.653 1.00 93.38 126 TYR A C 1
ATOM 969 O O . 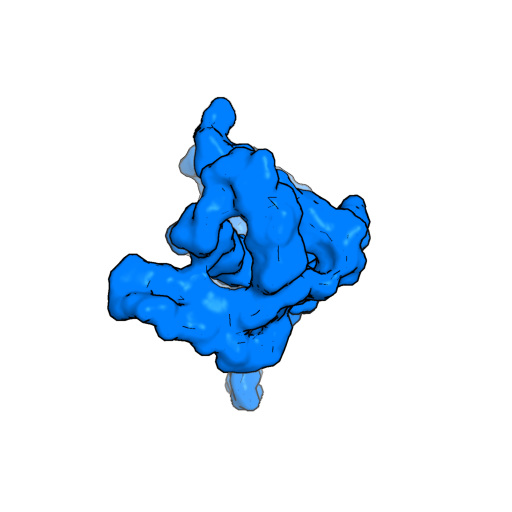TYR A 1 126 ? -24.690 10.528 16.251 1.00 93.38 126 TYR A O 1
ATOM 977 N N . PRO A 1 127 ? -26.422 11.898 16.654 1.00 93.88 127 PRO A N 1
ATOM 978 C CA . PRO A 1 127 ? -27.436 10.895 16.323 1.00 93.88 127 PRO A CA 1
ATOM 979 C C . PRO A 1 127 ? -27.212 10.189 14.979 1.00 93.88 127 PRO A C 1
ATOM 981 O O . PRO A 1 127 ? -27.416 8.982 14.875 1.00 93.88 127 PRO A O 1
ATOM 984 N N . PHE A 1 128 ? -26.749 10.910 13.952 1.00 91.81 128 PHE A N 1
ATOM 985 C CA . PHE A 1 128 ? -26.453 10.308 12.649 1.00 91.81 128 PHE A CA 1
ATOM 986 C C . PHE A 1 128 ? -25.233 9.373 12.701 1.00 91.81 128 PHE A C 1
ATOM 988 O O . PHE A 1 128 ? -25.264 8.302 12.106 1.00 91.81 128 PHE A O 1
ATOM 995 N N . GLN A 1 129 ? -24.189 9.737 13.452 1.00 91.62 129 GLN A N 1
AT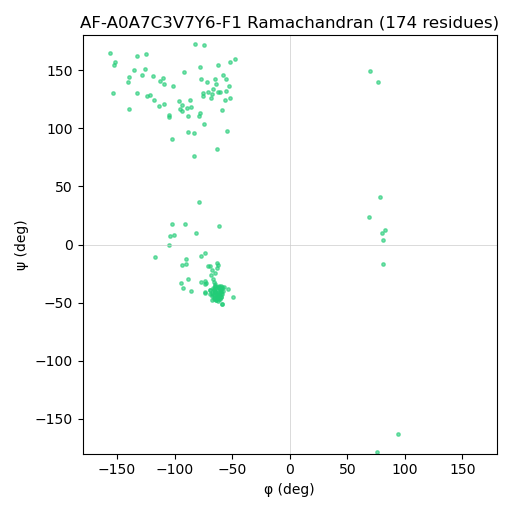OM 996 C CA . GLN A 1 129 ? -22.999 8.904 13.650 1.00 91.62 129 GLN A CA 1
ATOM 997 C C . GLN A 1 129 ? -23.348 7.633 14.419 1.00 91.62 129 GLN A C 1
ATOM 999 O O . GLN A 1 129 ? -22.851 6.563 14.083 1.00 91.62 129 GLN A O 1
ATOM 1004 N N . LYS A 1 130 ? -24.245 7.737 15.407 1.00 90.69 130 LYS A N 1
ATOM 1005 C CA . LYS A 1 130 ? -24.754 6.581 16.145 1.00 90.69 130 LYS A CA 1
ATOM 1006 C C . LYS A 1 130 ? -25.511 5.617 15.232 1.00 90.69 130 LYS A C 1
ATOM 1008 O O . LYS A 1 130 ? -25.226 4.434 15.266 1.00 90.69 130 LYS A O 1
ATOM 1013 N N . ARG A 1 131 ? -26.382 6.115 14.344 1.00 89.31 131 ARG A N 1
ATOM 1014 C CA . ARG A 1 131 ? -27.057 5.265 13.341 1.00 89.31 131 ARG A CA 1
ATOM 1015 C C . ARG A 1 131 ? -26.064 4.534 12.438 1.00 89.31 131 ARG A C 1
ATOM 1017 O O . ARG A 1 131 ? -26.277 3.371 12.122 1.00 89.31 131 ARG A O 1
ATOM 1024 N N . ILE A 1 132 ? -24.985 5.209 12.038 1.00 88.62 132 ILE A N 1
ATOM 1025 C CA . ILE A 1 132 ? -23.918 4.585 11.249 1.00 88.62 132 ILE A CA 1
ATOM 1026 C C . ILE A 1 132 ? -23.212 3.502 12.073 1.00 88.62 132 ILE A C 1
ATOM 1028 O O . ILE A 1 132 ? -23.035 2.396 11.576 1.00 88.62 132 ILE A O 1
ATOM 1032 N N . LEU A 1 133 ? -22.858 3.792 13.330 1.00 89.00 133 LEU A N 1
ATOM 1033 C CA . LEU A 1 133 ? -22.247 2.827 14.247 1.00 89.00 133 LEU A CA 1
ATOM 1034 C C . LEU A 1 133 ? -23.152 1.610 14.495 1.00 89.00 133 LEU A C 1
ATOM 1036 O O . LEU A 1 133 ? -22.674 0.481 14.490 1.00 89.00 133 LEU A O 1
ATOM 1040 N N . ASP A 1 134 ? -24.448 1.818 14.691 1.00 87.12 134 ASP A N 1
ATOM 1041 C CA . ASP A 1 134 ? -25.420 0.745 14.916 1.00 87.12 134 ASP A CA 1
ATOM 1042 C C . ASP A 1 134 ? -25.593 -0.128 13.659 1.00 87.12 134 ASP A C 1
ATOM 1044 O O . ASP A 1 134 ? -25.831 -1.326 13.771 1.00 87.12 134 ASP A O 1
ATOM 1048 N N . GLY A 1 135 ? -25.405 0.450 12.467 1.00 82.81 135 GLY A N 1
ATOM 1049 C CA . GLY A 1 135 ? -25.356 -0.280 11.197 1.00 82.81 135 GLY A CA 1
ATOM 1050 C C . GLY A 1 135 ? -24.038 -1.020 10.928 1.00 82.81 135 GLY A C 1
ATOM 1051 O O . GLY A 1 135 ? -23.974 -1.803 9.981 1.00 82.81 135 GLY A O 1
ATOM 1052 N N . LEU A 1 136 ? -22.986 -0.799 11.729 1.00 80.25 136 LEU A N 1
ATOM 1053 C CA . LEU A 1 136 ? -21.719 -1.529 11.613 1.00 80.25 136 LEU A CA 1
ATOM 1054 C C . LEU A 1 136 ? -21.872 -2.950 12.167 1.00 80.25 136 LEU A C 1
ATOM 1056 O O . LEU A 1 136 ? -21.837 -3.148 13.386 1.00 80.25 136 LEU A O 1
ATOM 1060 N N . ALA A 1 137 ? -21.978 -3.928 11.265 1.00 66.62 137 ALA A N 1
ATOM 1061 C CA . ALA A 1 137 ? -21.950 -5.357 11.562 1.00 66.62 137 ALA A CA 1
ATOM 1062 C C . ALA A 1 137 ? -21.128 -6.122 10.505 1.00 66.62 137 ALA A C 1
ATOM 1064 O O . ALA A 1 137 ? -21.184 -5.793 9.321 1.00 66.62 137 ALA A O 1
ATOM 1065 N N . GLY A 1 138 ? -20.396 -7.158 10.928 1.00 66.88 138 GLY A N 1
ATOM 1066 C CA . GLY A 1 138 ? -19.613 -8.033 10.042 1.00 66.88 138 GLY A CA 1
ATOM 1067 C C . GLY A 1 138 ? -18.139 -7.640 9.878 1.00 66.88 138 GLY A C 1
ATOM 1068 O O . GLY A 1 138 ? -17.590 -6.895 10.689 1.00 66.88 138 GLY A O 1
ATOM 1069 N N . ASP A 1 139 ? -17.502 -8.179 8.835 1.00 62.50 139 ASP A N 1
ATOM 1070 C CA . ASP A 1 139 ? -16.036 -8.220 8.708 1.00 62.50 139 ASP A CA 1
ATOM 1071 C C . ASP A 1 139 ? -15.415 -7.005 7.991 1.00 62.50 139 ASP A C 1
ATOM 1073 O O . ASP A 1 139 ? -14.211 -6.776 8.106 1.00 62.50 139 ASP A O 1
ATOM 1077 N N . CYS A 1 140 ? -16.196 -6.204 7.251 1.00 62.69 140 CYS A N 1
ATOM 1078 C CA . CYS A 1 140 ? -15.672 -5.053 6.507 1.00 62.69 140 CYS A CA 1
ATOM 1079 C C . CYS A 1 140 ? -16.724 -3.950 6.295 1.00 62.69 140 CYS A C 1
ATOM 1081 O O . CYS A 1 140 ? -17.817 -4.221 5.800 1.00 62.69 140 CYS A O 1
ATOM 1083 N N . LEU A 1 141 ? -16.373 -2.693 6.606 1.00 68.06 141 LEU A N 1
ATOM 1084 C CA . LEU A 1 141 ? -17.133 -1.507 6.196 1.00 68.06 141 LEU A CA 1
ATOM 1085 C C . LEU A 1 141 ? -16.201 -0.438 5.606 1.00 68.06 141 LEU A C 1
ATOM 1087 O O . LEU A 1 141 ? -15.238 -0.013 6.241 1.00 68.06 141 LEU A O 1
ATOM 1091 N N . ILE A 1 142 ? -16.566 0.074 4.429 1.00 71.88 142 ILE A N 1
ATOM 1092 C CA . ILE A 1 142 ? -15.993 1.289 3.846 1.00 71.88 142 ILE A CA 1
ATOM 1093 C C . ILE A 1 142 ? -16.871 2.483 4.232 1.00 71.88 142 ILE A C 1
ATOM 1095 O O . ILE A 1 142 ? -18.025 2.588 3.820 1.00 71.88 142 ILE A O 1
ATOM 1099 N N . LEU A 1 143 ? -16.321 3.406 5.020 1.00 75.69 143 LEU A N 1
ATOM 1100 C CA . LEU A 1 143 ? -17.053 4.563 5.532 1.00 75.69 143 LEU A CA 1
ATOM 1101 C C . LEU A 1 143 ? -16.710 5.836 4.739 1.00 75.69 143 LEU A C 1
ATOM 1103 O O . LEU A 1 143 ? -15.784 6.575 5.073 1.00 75.69 143 LEU A O 1
ATOM 1107 N N . GLY A 1 144 ? -17.487 6.103 3.688 1.00 79.19 144 GLY A N 1
ATOM 1108 C CA . GLY A 1 144 ? -17.306 7.229 2.761 1.00 79.19 144 GLY A CA 1
ATOM 1109 C C . GLY A 1 144 ? -17.805 8.592 3.261 1.00 79.19 144 GLY A C 1
ATOM 1110 O O . GLY A 1 144 ? -18.356 9.358 2.475 1.00 79.19 144 GLY A O 1
ATOM 1111 N N . LEU A 1 145 ? -17.670 8.914 4.553 1.00 82.00 145 LEU A N 1
ATOM 1112 C CA . LEU A 1 145 ? -18.089 10.234 5.044 1.00 82.00 145 LEU A CA 1
ATOM 1113 C C . LEU A 1 145 ? -17.121 11.338 4.574 1.00 82.00 145 LEU A C 1
ATOM 1115 O O . LEU A 1 145 ? -15.900 11.150 4.668 1.00 82.00 145 LEU A O 1
ATOM 1119 N N . PRO A 1 146 ? -17.629 12.520 4.177 1.00 84.50 146 PRO A N 1
ATOM 1120 C CA . PRO A 1 146 ? -16.824 13.721 3.970 1.00 84.50 146 PRO A CA 1
ATOM 1121 C C . PRO A 1 146 ? -15.843 14.037 5.114 1.00 84.50 146 PRO A C 1
ATOM 1123 O O . PRO A 1 146 ? -15.956 13.559 6.252 1.00 84.50 146 PRO A O 1
ATOM 1126 N N . THR A 1 147 ? -14.817 14.830 4.809 1.00 81.81 147 THR A N 1
ATOM 1127 C CA . THR A 1 147 ? -13.903 15.384 5.819 1.00 81.81 147 THR A CA 1
ATOM 1128 C C . THR A 1 147 ? -14.684 16.208 6.851 1.00 81.81 147 THR A C 1
ATOM 1130 O O . THR A 1 147 ? -15.722 16.786 6.550 1.00 81.81 147 THR A O 1
ATOM 1133 N N . GLY A 1 148 ? -14.241 16.189 8.110 1.00 84.06 148 GLY A N 1
ATOM 1134 C CA . GLY A 1 148 ? -14.910 16.908 9.204 1.00 84.06 148 GLY A CA 1
ATOM 1135 C C . GLY A 1 148 ? -16.129 16.213 9.830 1.00 84.06 148 GLY A C 1
ATOM 1136 O O . GLY A 1 148 ? -16.466 16.525 10.964 1.00 84.06 148 GLY A O 1
ATOM 1137 N N . LEU A 1 149 ? -16.737 15.202 9.194 1.00 86.44 149 LEU A N 1
ATOM 1138 C CA . LEU A 1 149 ? -17.924 14.511 9.745 1.00 86.44 149 LEU A CA 1
ATOM 1139 C C . LEU A 1 149 ? -17.622 13.428 10.799 1.00 86.44 149 LEU A C 1
ATOM 1141 O O . LEU A 1 149 ? -18.499 12.664 11.204 1.00 86.44 149 LEU A O 1
ATOM 1145 N N . GLY A 1 150 ? -16.373 13.356 11.256 1.00 86.88 150 GLY A N 1
ATOM 1146 C CA . GLY A 1 150 ? -15.994 12.546 12.410 1.00 86.88 150 GLY A CA 1
ATOM 1147 C C . GLY A 1 150 ? -15.849 11.044 12.155 1.00 86.88 150 GLY A C 1
ATOM 1148 O O . GLY A 1 150 ? -16.206 10.242 13.012 1.00 86.88 150 GLY A O 1
ATOM 1149 N N . LYS A 1 151 ? -15.259 10.645 11.020 1.00 90.81 151 LYS A N 1
ATOM 1150 C CA . LYS A 1 151 ? -14.885 9.238 10.742 1.00 90.81 151 LYS A CA 1
ATOM 1151 C C . LYS A 1 151 ? -14.099 8.602 11.892 1.00 90.81 151 LYS A C 1
ATOM 1153 O O . LYS A 1 151 ? -14.410 7.500 12.328 1.00 90.81 151 LYS A O 1
ATOM 1158 N N . THR A 1 152 ? -13.129 9.344 12.421 1.00 88.81 152 THR A N 1
ATOM 1159 C CA . THR A 1 152 ? -12.292 8.922 13.549 1.00 88.81 152 THR A CA 1
ATOM 1160 C C . THR A 1 152 ? -13.095 8.743 14.838 1.00 88.81 152 THR A C 1
ATOM 1162 O O . THR A 1 152 ? -12.807 7.830 15.604 1.00 88.81 152 THR A O 1
ATOM 1165 N N . TYR A 1 153 ? -14.132 9.558 15.058 1.00 91.44 153 TYR A N 1
ATOM 1166 C CA . TYR A 1 153 ? -15.012 9.427 16.223 1.00 91.44 153 TYR A CA 1
ATOM 1167 C C . TYR A 1 153 ? -15.838 8.141 16.139 1.00 91.44 153 TYR A C 1
ATOM 1169 O O . TYR A 1 153 ? -15.911 7.390 17.105 1.00 91.44 153 TYR A O 1
ATOM 1177 N N . ILE A 1 154 ? -16.392 7.832 14.961 1.00 90.69 154 ILE A N 1
ATOM 1178 C CA . ILE A 1 154 ? -17.116 6.572 14.737 1.00 90.69 154 ILE A CA 1
ATOM 1179 C C . ILE A 1 154 ? -16.180 5.373 14.939 1.00 90.69 154 ILE A C 1
ATOM 1181 O O . ILE A 1 154 ? -16.546 4.430 15.636 1.00 90.69 154 ILE A O 1
ATOM 1185 N N . ALA A 1 155 ? -14.963 5.420 14.386 1.00 89.00 155 ALA A N 1
ATOM 1186 C CA . ALA A 1 155 ? -13.973 4.356 14.549 1.00 89.00 155 ALA A CA 1
ATOM 1187 C C . ALA A 1 155 ? -13.576 4.147 16.022 1.00 89.00 155 ALA A C 1
ATOM 1189 O O . ALA A 1 155 ? -13.504 3.013 16.486 1.00 89.00 155 ALA A O 1
ATOM 1190 N N . GLY A 1 156 ? -13.367 5.226 16.782 1.00 90.38 156 GLY A N 1
ATOM 1191 C CA . GLY A 1 156 ? -13.060 5.136 18.209 1.00 90.38 156 GLY A CA 1
ATOM 1192 C C . GLY A 1 156 ? -14.217 4.564 19.033 1.00 90.38 156 GLY A C 1
ATOM 1193 O O . GLY A 1 156 ? -13.995 3.673 19.851 1.00 90.38 156 GLY A O 1
ATOM 1194 N N . SER A 1 157 ? -15.455 4.998 18.778 1.00 91.50 157 SER A N 1
ATOM 1195 C CA . SER A 1 157 ? -16.640 4.433 19.439 1.00 91.50 157 SER A CA 1
ATOM 1196 C C . SER A 1 157 ? -16.901 2.973 19.060 1.00 91.50 157 SER A C 1
ATOM 1198 O O . SER A 1 157 ? -17.368 2.207 19.901 1.00 91.50 157 SER A O 1
ATOM 1200 N N . LEU A 1 158 ? -16.569 2.558 17.831 1.00 89.50 158 LEU A N 1
ATOM 1201 C CA . LEU A 1 158 ? -16.589 1.147 17.438 1.00 89.50 158 LEU A CA 1
ATOM 1202 C C . LEU A 1 158 ? -15.594 0.339 18.276 1.00 89.50 158 LEU A C 1
ATOM 1204 O O . LEU A 1 158 ? -15.964 -0.680 18.848 1.00 89.50 158 LEU A O 1
ATOM 1208 N N . LEU A 1 159 ? -14.353 0.810 18.405 1.00 89.38 159 LEU A N 1
ATOM 1209 C CA . LEU A 1 159 ? -13.335 0.125 19.206 1.00 89.38 159 LEU A CA 1
ATOM 1210 C C . LEU A 1 159 ? -13.713 0.041 20.685 1.00 89.38 159 LEU A C 1
ATOM 1212 O O . LEU A 1 159 ? -13.506 -0.996 21.311 1.00 89.38 159 LEU A O 1
ATOM 1216 N N . GLU A 1 160 ? -14.305 1.093 21.249 1.00 90.75 160 GLU A N 1
ATOM 1217 C CA . GLU A 1 160 ? -14.872 1.041 22.598 1.00 90.75 160 GLU A CA 1
ATOM 1218 C C . GLU A 1 160 ? -15.993 -0.002 22.711 1.00 90.75 160 GLU A C 1
ATOM 1220 O O . GLU A 1 160 ? -15.975 -0.803 23.645 1.00 90.75 160 GLU A O 1
ATOM 1225 N N . ARG A 1 161 ? -16.941 -0.040 21.764 1.00 88.38 161 ARG A N 1
ATOM 1226 C CA . ARG A 1 161 ? -18.038 -1.023 21.763 1.00 88.38 161 ARG A CA 1
ATOM 1227 C C . ARG A 1 161 ? -17.507 -2.455 21.721 1.00 88.38 161 ARG A C 1
ATOM 1229 O O . ARG A 1 161 ? -17.886 -3.277 22.551 1.00 88.38 161 ARG A O 1
ATOM 1236 N N . GLU A 1 162 ? -16.617 -2.739 20.778 1.00 87.00 162 GLU A N 1
ATOM 1237 C CA . GLU A 1 162 ? -16.110 -4.086 20.519 1.00 87.00 162 GLU A CA 1
ATOM 1238 C C . GLU A 1 162 ? -15.115 -4.550 21.608 1.00 87.00 162 GLU A C 1
ATOM 1240 O O . GLU A 1 162 ? -15.127 -5.720 21.995 1.00 87.00 162 GLU A O 1
ATOM 1245 N N . SER A 1 163 ? -14.307 -3.640 22.180 1.00 87.25 163 SER A N 1
ATOM 1246 C CA . SER A 1 163 ? -13.302 -3.988 23.209 1.00 87.25 163 SER A CA 1
ATOM 1247 C C . SER A 1 163 ? -13.909 -4.362 24.558 1.00 87.25 163 SER A C 1
ATOM 1249 O O . SER A 1 163 ? -13.254 -5.018 25.369 1.00 87.25 163 SER A O 1
ATOM 1251 N N . ARG A 1 164 ? -15.170 -3.982 24.801 1.00 85.69 164 ARG A N 1
ATOM 1252 C CA . ARG A 1 164 ? -15.938 -4.425 25.974 1.00 85.69 164 ARG A CA 1
ATOM 1253 C C . ARG A 1 164 ? -16.392 -5.876 25.859 1.00 85.69 164 ARG A C 1
ATOM 1255 O O . ARG A 1 164 ? -16.526 -6.537 26.883 1.00 85.69 164 ARG A O 1
ATOM 1262 N N . ALA A 1 165 ? -16.644 -6.357 24.643 1.00 84.94 165 ALA A N 1
ATOM 1263 C CA . ALA A 1 165 ? -17.143 -7.710 24.414 1.00 84.94 165 ALA A CA 1
ATOM 1264 C C . ALA A 1 165 ? -16.009 -8.741 24.344 1.00 84.94 165 ALA A C 1
ATOM 1266 O O . ALA A 1 165 ? -16.147 -9.846 24.864 1.00 84.94 165 ALA A O 1
ATOM 1267 N N . LYS A 1 166 ? -14.885 -8.392 23.705 1.00 81.06 166 LYS A N 1
ATOM 1268 C CA . LYS A 1 166 ? -13.733 -9.286 23.542 1.00 81.06 166 LYS A CA 1
ATOM 1269 C C . LYS A 1 166 ? -12.424 -8.501 23.418 1.00 81.06 166 LYS A C 1
ATOM 1271 O O . LYS A 1 166 ? -12.444 -7.366 22.945 1.00 81.06 166 LYS A O 1
ATOM 1276 N N . PRO A 1 167 ? -11.272 -9.099 23.774 1.00 78.75 167 PRO A N 1
ATOM 1277 C CA . PRO A 1 167 ? -9.974 -8.515 23.461 1.00 78.75 167 PRO A CA 1
ATOM 1278 C C . PRO A 1 167 ? -9.848 -8.249 21.956 1.00 78.75 167 PRO A C 1
ATOM 1280 O O . PRO A 1 167 ? -10.136 -9.129 21.141 1.00 78.75 167 PRO A O 1
ATOM 1283 N N . LEU A 1 168 ? -9.408 -7.045 21.588 1.00 75.81 168 LEU A N 1
ATOM 1284 C CA . LEU A 1 168 ? -9.228 -6.646 20.194 1.00 75.81 168 LEU A CA 1
ATOM 1285 C C . LEU A 1 168 ? -7.755 -6.505 19.844 1.00 75.81 168 LEU A C 1
ATOM 1287 O O . LEU A 1 168 ? -6.954 -6.001 20.630 1.00 75.81 168 LEU A O 1
ATOM 1291 N N . ARG A 1 169 ? -7.425 -6.894 18.614 1.00 74.62 169 ARG A N 1
ATOM 1292 C CA . ARG A 1 169 ? -6.188 -6.505 17.941 1.00 74.62 169 ARG A CA 1
ATOM 1293 C C . ARG A 1 169 ? -6.574 -5.623 16.767 1.00 74.62 169 ARG A C 1
ATOM 1295 O O . ARG A 1 169 ? -7.292 -6.073 15.880 1.00 74.62 169 ARG A O 1
ATOM 1302 N N . THR A 1 170 ? -6.099 -4.385 16.781 1.00 76.38 170 THR A N 1
ATOM 1303 C CA . THR A 1 170 ? -6.439 -3.384 15.769 1.00 76.38 170 THR A CA 1
ATOM 1304 C C . THR A 1 170 ? -5.164 -2.897 15.103 1.00 76.38 170 THR A C 1
ATOM 1306 O O . THR A 1 170 ? -4.228 -2.491 15.787 1.00 76.38 170 THR A O 1
ATOM 1309 N N . LEU A 1 171 ? -5.144 -2.914 13.772 1.00 78.25 171 LEU A N 1
ATOM 1310 C CA . LEU A 1 171 ? -4.096 -2.310 12.960 1.00 78.25 171 LEU A CA 1
ATOM 1311 C C . LEU A 1 171 ? -4.673 -1.072 12.273 1.00 78.25 171 LEU A C 1
ATOM 1313 O O . LEU A 1 171 ? -5.644 -1.175 11.526 1.00 78.25 171 LEU A O 1
ATOM 1317 N N . PHE A 1 172 ? -4.077 0.091 12.521 1.00 79.88 172 PHE A N 1
ATOM 1318 C CA . PHE A 1 172 ? -4.410 1.309 11.790 1.00 79.88 172 PHE A CA 1
ATOM 1319 C C . PHE A 1 172 ? -3.457 1.465 10.612 1.00 79.88 172 PHE A C 1
ATOM 1321 O O . PHE A 1 172 ? -2.249 1.581 10.799 1.00 79.88 172 PHE A O 1
ATOM 1328 N N . LEU A 1 173 ? -4.013 1.489 9.404 1.00 76.00 173 LEU A N 1
ATOM 1329 C CA . LEU A 1 173 ? -3.286 1.822 8.186 1.00 76.00 173 LEU A CA 1
ATOM 1330 C C . LEU A 1 173 ? -3.686 3.239 7.781 1.00 76.00 173 LEU A C 1
ATOM 1332 O O . LEU A 1 173 ? -4.838 3.483 7.422 1.00 76.00 173 LEU A O 1
ATOM 1336 N N . VAL A 1 174 ? -2.749 4.178 7.891 1.00 76.75 174 VAL A N 1
ATOM 1337 C CA . VAL A 1 174 ? -2.963 5.595 7.576 1.00 76.75 174 VAL A CA 1
ATOM 1338 C C . VAL A 1 174 ? -1.919 6.004 6.534 1.00 76.75 174 VAL A C 1
ATOM 1340 O O . VAL A 1 174 ? -0.739 5.732 6.757 1.00 76.75 174 VAL A O 1
ATOM 1343 N N . PRO A 1 175 ? -2.310 6.606 5.395 1.00 71.25 175 PRO A N 1
ATOM 1344 C CA . PRO A 1 175 ? -1.346 7.153 4.445 1.00 71.25 175 PRO A CA 1
ATOM 1345 C C . PRO A 1 175 ? -0.571 8.311 5.089 1.00 71.25 175 PRO A C 1
ATOM 1347 O O . PRO A 1 175 ? -1.160 9.115 5.814 1.00 71.25 175 PRO A O 1
ATOM 1350 N N . SER A 1 176 ? 0.739 8.356 4.840 1.00 55.97 176 SER A N 1
ATOM 1351 C CA . SER A 1 176 ? 1.649 9.418 5.294 1.00 55.97 176 SER A CA 1
ATOM 1352 C C . SER A 1 176 ? 1.476 10.707 4.508 1.00 55.97 176 SER A C 1
ATOM 1354 O O . SER A 1 176 ? 1.376 10.586 3.264 1.00 55.97 176 SER A O 1
#

pLDDT: mean 75.59, std 12.8, range [42.59, 93.88]

Secondary structure (DSSP, 8-state):
--HHHHHHHHHHHHHHHTTTEEEHHHHHHHHHTTT--HHHHHHHHHHHHHTTSEEESSS-EEP--TTSPPEESEEEESS----HHHHHHHHHHHSTT-HHHHHHHHS-SSPPP---PPP--SS---HHHHHHHHT--SS-----PPTTS-HHHHHHHHHHHHHHHS----------

Nearest PDB structures (foldseek):
  3l09-assembly2_C  TM=5.385E-01  e=6.874E-01  Jannaschia sp. CCS1
  7ml2-assembly1_W  TM=5.927E-01  e=1.288E+00  Saccharomyces cerevisiae

Sequence (176 aa):
MDYYEGIMDEVYRAIVSLGGRVSYGELISRFSSRGIGELTLSLVLNDLIRRGLIKASQNGFKVVSSYTPPIPLGVELSGGVYRGFDGYLKFLSEGPYSITGLVSNLSPQCPLPNQSFQVKTSYTLYPFQKRILDGLAGDCLILGLPTGLGKTYIAGSLLERESRAKPLRTLFLVPS

Foldseek 3Di:
DDPLVVVLVVLLVVCVVVVFKFFPVRSCVVCVVVVQDPQSVLVSVVVCVVVLQKHQDDPDWDDPDPPGRTRRRMIGGRQDPQPPPNRVVRCCCRPPVNPVVVCVVPPPPDDDPPDQDQQDDPDDADPVLVVVLVVDDDDDDDDPDDPPNCPVVSVSVNSNVVSVVDRDDDDDDDDD